Protein AF-A0A7R9HGM3-F1 (afdb_monomer_lite)

Radius of gyration: 35.95 Å; chains: 1; bounding box: 63×27×116 Å

InterPro domains:
  IPR052192 Ionotropic receptor [PTHR42643] (23-151)

Secondary structure (DSSP, 8-state):
----TT---SSHHHHHHHHHH-TT------HHHHHHHHTTSSS-----GGG---PPP-----TT-TTHHHHHHHHHHHHHTTHHHHHHHHHTTS--S---S-TTS-----TTTTHHHHHHHHHHHHHHHHHHHHHHHHHHHHHHHHHHHHHHHHTT--

Structure (mmCIF, N/CA/C/O backbone):
data_AF-A0A7R9HGM3-F1
#
_entry.id   AF-A0A7R9HGM3-F1
#
loop_
_atom_site.group_PDB
_atom_site.id
_atom_site.type_symbol
_atom_site.label_atom_id
_atom_site.label_alt_id
_atom_site.label_comp_id
_atom_site.label_asym_id
_atom_site.label_entity_id
_atom_site.label_seq_id
_atom_site.pdbx_PDB_ins_code
_atom_site.Cartn_x
_atom_site.Cartn_y
_atom_site.Cartn_z
_atom_site.occupancy
_atom_site.B_iso_or_equiv
_atom_site.auth_seq_id
_atom_site.auth_comp_id
_atom_site.auth_asym_id
_atom_site.auth_atom_id
_atom_site.pdbx_PDB_model_num
ATOM 1 N N . MET A 1 1 ? -26.986 -4.004 -21.761 1.00 41.09 1 MET A N 1
ATOM 2 C CA . MET A 1 1 ? -25.556 -3.696 -21.550 1.00 41.09 1 MET A CA 1
ATOM 3 C C . MET A 1 1 ? -25.136 -2.844 -22.727 1.00 41.09 1 MET A C 1
ATOM 5 O O . MET A 1 1 ? -24.702 -3.372 -23.743 1.00 41.09 1 MET A O 1
ATOM 9 N N . ASP A 1 2 ? -25.408 -1.547 -22.632 1.00 41.81 2 ASP A N 1
ATOM 10 C CA . ASP A 1 2 ? -25.125 -0.591 -23.696 1.00 41.81 2 ASP A CA 1
ATOM 11 C C . ASP A 1 2 ? -23.621 -0.317 -23.743 1.00 41.81 2 ASP A C 1
ATOM 13 O O . ASP A 1 2 ? -23.047 0.295 -22.843 1.00 41.81 2 ASP A O 1
ATOM 17 N N . HIS A 1 3 ? -22.965 -0.834 -24.782 1.00 51.25 3 HIS A N 1
ATOM 18 C CA . HIS A 1 3 ? -21.584 -0.499 -25.108 1.00 51.25 3 HIS A CA 1
ATOM 19 C C . HIS A 1 3 ? -21.554 0.898 -25.733 1.00 51.25 3 HIS A C 1
ATOM 21 O O . HIS A 1 3 ? -21.541 1.057 -26.953 1.00 51.25 3 HIS A O 1
ATOM 27 N N . ASP A 1 4 ? -21.548 1.919 -24.881 1.00 56.31 4 ASP A N 1
ATOM 28 C CA . ASP A 1 4 ? -21.346 3.299 -25.306 1.00 56.31 4 ASP A CA 1
ATOM 29 C C . ASP A 1 4 ? -19.857 3.507 -25.636 1.00 56.31 4 ASP A C 1
ATOM 31 O O . ASP A 1 4 ? -19.017 3.786 -24.774 1.00 56.31 4 ASP A O 1
ATOM 35 N N . ALA A 1 5 ? -19.506 3.290 -26.907 1.00 57.97 5 ALA A N 1
ATOM 36 C CA . ALA A 1 5 ? -18.141 3.365 -27.435 1.00 57.97 5 ALA A CA 1
ATOM 37 C C . ALA A 1 5 ? -17.464 4.739 -27.225 1.00 57.97 5 ALA A C 1
ATOM 39 O O . ALA A 1 5 ? -16.255 4.864 -27.413 1.00 57.97 5 ALA A O 1
ATOM 40 N N . ASN A 1 6 ? -18.219 5.753 -26.792 1.00 62.25 6 ASN A N 1
ATOM 41 C CA . ASN A 1 6 ? -17.739 7.113 -26.562 1.00 62.25 6 ASN A CA 1
ATOM 42 C C . ASN A 1 6 ? -17.309 7.392 -25.111 1.00 62.25 6 ASN A C 1
ATOM 44 O O . ASN A 1 6 ? -16.793 8.474 -24.832 1.00 62.25 6 ASN A O 1
ATOM 48 N N . ASN A 1 7 ? -17.488 6.451 -24.173 1.00 67.44 7 ASN A N 1
ATOM 49 C CA . ASN A 1 7 ? -17.163 6.693 -22.761 1.00 67.44 7 ASN A CA 1
ATOM 50 C C . ASN A 1 7 ? -15.738 6.256 -22.349 1.00 67.44 7 ASN A C 1
ATOM 52 O O . ASN A 1 7 ? -15.379 6.360 -21.173 1.00 67.44 7 ASN A O 1
ATOM 56 N N . HIS A 1 8 ? -14.890 5.814 -23.287 1.00 75.75 8 HIS A N 1
ATOM 57 C CA . HIS A 1 8 ? -13.519 5.404 -22.963 1.00 75.75 8 HIS A CA 1
ATOM 58 C C . HIS A 1 8 ? -12.709 6.593 -22.402 1.00 75.75 8 HIS A C 1
ATOM 60 O O . HIS A 1 8 ? -12.605 7.637 -23.046 1.00 75.75 8 HIS A O 1
ATOM 66 N N . PRO A 1 9 ? -12.090 6.468 -21.216 1.00 82.19 9 PRO A N 1
ATOM 67 C CA . PRO A 1 9 ? -11.257 7.524 -20.654 1.00 82.19 9 PRO A CA 1
ATOM 68 C C . PRO A 1 9 ? -9.943 7.660 -21.434 1.00 82.19 9 PRO A C 1
ATOM 70 O O . PRO A 1 9 ? -9.238 6.678 -21.637 1.00 82.19 9 PRO A O 1
ATOM 73 N N . GLY A 1 10 ? -9.582 8.871 -21.860 1.00 82.38 10 GLY A N 1
ATOM 74 C CA . GLY A 1 10 ? -8.332 9.109 -22.599 1.00 82.38 10 GLY A CA 1
ATOM 75 C C . GLY A 1 10 ? -7.062 9.003 -21.745 1.00 82.38 10 GLY A C 1
ATOM 76 O O . GLY A 1 10 ? -5.957 8.969 -22.280 1.00 82.38 10 GLY A O 1
ATOM 77 N N . SER A 1 11 ? -7.201 8.956 -20.418 1.00 85.19 11 SER A N 1
ATOM 78 C CA . SER A 1 11 ? -6.089 8.845 -19.477 1.00 85.19 11 SER A CA 1
ATOM 79 C C . SER A 1 11 ? -6.467 7.999 -18.261 1.00 85.19 11 SER A C 1
ATOM 81 O O . SER A 1 11 ? -7.644 7.824 -17.944 1.00 85.19 11 SER A O 1
ATOM 83 N N . LEU A 1 12 ? -5.449 7.498 -17.559 1.00 85.50 12 LEU A N 1
ATOM 84 C CA . LEU A 1 12 ? -5.616 6.724 -16.329 1.00 85.50 12 LEU A CA 1
ATOM 85 C C . LEU A 1 12 ? -6.399 7.504 -15.261 1.00 85.50 12 LEU A C 1
ATOM 87 O O . LEU A 1 12 ? -7.347 6.976 -14.689 1.00 85.50 12 LEU A O 1
ATOM 91 N N . ILE A 1 13 ? -6.034 8.768 -15.021 1.00 85.88 13 ILE A N 1
ATOM 92 C CA . ILE A 1 13 ? -6.696 9.602 -14.009 1.00 85.88 13 ILE A CA 1
ATOM 93 C C . ILE A 1 13 ? -8.155 9.885 -14.369 1.00 85.88 13 ILE A C 1
ATOM 95 O O . ILE A 1 13 ? -9.016 9.843 -13.497 1.00 85.88 13 ILE A O 1
ATOM 99 N N . GLU A 1 14 ? -8.448 10.099 -15.653 1.00 87.38 14 GLU A N 1
ATOM 100 C CA . GLU A 1 14 ? -9.816 10.303 -16.126 1.00 87.38 14 GLU A CA 1
ATOM 101 C C . GLU A 1 14 ? -10.660 9.042 -15.911 1.00 87.38 14 GLU A C 1
ATOM 103 O O . GLU A 1 14 ? -11.801 9.121 -15.464 1.00 87.38 14 GLU A O 1
ATOM 108 N N . GLY A 1 15 ? -10.080 7.862 -16.154 1.00 87.25 15 GLY A N 1
ATOM 109 C CA . GLY A 1 15 ? -10.738 6.585 -15.887 1.00 87.25 15 GLY A CA 1
ATOM 110 C C . GLY A 1 15 ? -11.079 6.405 -14.414 1.00 87.25 15 GLY A C 1
ATOM 111 O O . GLY A 1 15 ? -12.216 6.064 -14.092 1.00 87.25 15 GLY A O 1
ATOM 112 N N . LEU A 1 16 ? -10.131 6.707 -13.523 1.00 87.44 16 LEU A N 1
ATOM 113 C CA . LEU A 1 16 ? -10.344 6.641 -12.075 1.00 87.44 16 LEU A CA 1
ATOM 114 C C . LEU A 1 16 ? -11.377 7.670 -11.596 1.00 87.44 16 LEU A C 1
ATOM 116 O O . LEU A 1 16 ? -12.240 7.343 -10.785 1.00 87.44 16 LEU A O 1
ATOM 120 N N . ARG A 1 17 ? -11.354 8.892 -12.137 1.00 87.56 17 ARG A N 1
ATOM 121 C CA . ARG A 1 17 ? -12.331 9.937 -11.804 1.00 87.56 17 ARG A CA 1
ATOM 122 C C . ARG A 1 17 ? -13.748 9.553 -12.232 1.00 87.56 17 ARG A C 1
ATOM 124 O O . ARG A 1 17 ? -14.693 9.800 -11.485 1.00 87.56 17 ARG A O 1
ATOM 131 N N . LYS A 1 18 ? -13.905 8.911 -13.395 1.00 87.12 18 LYS A N 1
ATOM 132 C CA . LYS A 1 18 ? -15.205 8.410 -13.869 1.00 87.12 18 LYS A CA 1
ATOM 133 C C . LYS A 1 18 ? -15.786 7.324 -12.967 1.00 87.12 18 LYS A C 1
ATOM 135 O O . LYS A 1 18 ? -16.983 7.367 -12.713 1.00 87.12 18 LYS A O 1
ATOM 140 N N . VAL A 1 19 ? -14.955 6.423 -12.430 1.00 88.12 19 VAL A N 1
ATOM 141 C CA . VAL A 1 19 ? -15.396 5.434 -11.422 1.00 88.12 19 VAL A CA 1
ATOM 142 C C . VAL A 1 19 ? -16.004 6.123 -10.203 1.00 88.12 19 VAL A C 1
ATOM 144 O O . VAL A 1 19 ? -16.968 5.631 -9.638 1.00 88.12 19 VAL A O 1
ATOM 147 N N . CYS A 1 20 ? -15.480 7.283 -9.819 1.00 86.12 20 CYS A N 1
ATOM 148 C CA . CYS A 1 20 ? -15.991 8.012 -8.663 1.00 86.12 20 CYS A CA 1
ATOM 149 C C . CYS A 1 20 ? -17.228 8.863 -8.955 1.00 86.12 20 CYS A C 1
ATOM 151 O O . CYS A 1 20 ? -18.004 9.139 -8.047 1.00 86.12 20 CYS A O 1
ATOM 153 N N . ALA A 1 21 ? -17.410 9.294 -10.202 1.00 86.56 21 ALA A N 1
ATOM 154 C CA . ALA A 1 21 ? -18.541 10.126 -10.602 1.00 86.56 21 ALA A CA 1
ATOM 155 C C . ALA A 1 21 ? -19.782 9.315 -11.019 1.00 86.56 21 ALA A C 1
ATOM 157 O O . ALA A 1 21 ? -20.879 9.867 -11.054 1.00 86.56 21 ALA A O 1
ATOM 158 N N . MET A 1 22 ? -19.620 8.039 -11.379 1.00 83.50 22 MET A N 1
ATOM 159 C CA . MET A 1 22 ? -20.678 7.204 -11.952 1.00 83.50 22 MET A CA 1
ATOM 160 C C . MET A 1 22 ? -20.942 5.975 -11.074 1.00 83.50 22 MET A C 1
ATOM 162 O O . MET A 1 22 ? -20.032 5.195 -10.820 1.00 83.50 22 MET A O 1
ATOM 166 N N . GLU A 1 23 ? -22.197 5.743 -10.676 1.00 76.94 23 GLU A N 1
ATOM 167 C CA . GLU A 1 23 ? -22.566 4.614 -9.797 1.00 76.94 23 GLU A CA 1
ATOM 168 C C . GLU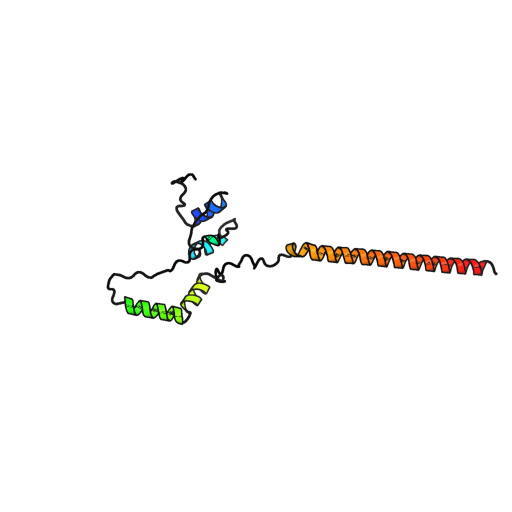 A 1 23 ? -22.372 3.228 -10.438 1.00 76.94 23 GLU A C 1
ATOM 170 O O . GLU A 1 23 ? -22.121 2.249 -9.743 1.00 76.94 23 GLU A O 1
ATOM 175 N N . HIS A 1 24 ? -22.474 3.130 -11.766 1.00 82.06 24 HIS A N 1
ATOM 176 C CA . HIS A 1 24 ? -22.434 1.862 -12.504 1.00 82.06 24 HIS A CA 1
ATOM 177 C C . HIS A 1 24 ? -21.264 1.829 -13.493 1.00 82.06 24 HIS A C 1
ATOM 179 O O . HIS A 1 24 ? -21.439 1.540 -14.678 1.00 82.06 24 HIS A O 1
ATOM 185 N N . TYR A 1 25 ? -20.063 2.169 -13.020 1.00 84.69 25 TYR A N 1
ATOM 186 C CA . TYR A 1 25 ? -18.869 2.230 -13.857 1.00 84.69 25 TYR A CA 1
ATOM 187 C C . TYR A 1 25 ? -17.695 1.488 -13.218 1.00 84.69 25 TYR A C 1
ATOM 189 O O . TYR A 1 25 ? -17.246 1.813 -12.123 1.00 84.69 25 TYR A O 1
ATOM 197 N N . ALA A 1 26 ? -17.171 0.496 -13.936 1.00 83.50 26 ALA A N 1
ATOM 198 C CA . ALA A 1 26 ? -15.973 -0.236 -13.554 1.00 83.50 26 ALA A CA 1
ATOM 199 C C . ALA A 1 26 ? -14.832 0.106 -14.514 1.00 83.50 26 ALA A C 1
ATOM 201 O O . ALA A 1 26 ? -15.029 0.212 -15.725 1.00 83.50 26 ALA A O 1
ATOM 202 N N . TYR A 1 27 ? -13.625 0.245 -13.972 1.00 84.56 27 TYR A N 1
ATOM 203 C CA . TYR A 1 27 ? -12.435 0.550 -14.752 1.00 84.56 27 TYR A CA 1
ATOM 204 C C . TYR A 1 27 ? -11.327 -0.454 -14.454 1.00 84.56 27 TYR A C 1
ATOM 206 O O . TYR A 1 27 ? -10.981 -0.695 -13.299 1.00 84.56 27 TYR A O 1
ATOM 214 N N . ILE A 1 28 ? -10.771 -1.041 -15.512 1.00 84.56 28 ILE A N 1
ATOM 215 C CA . ILE A 1 28 ? -9.679 -2.009 -15.418 1.00 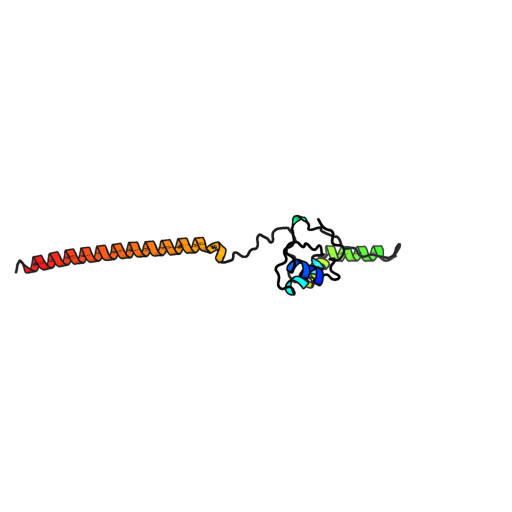84.56 28 ILE A CA 1
ATOM 216 C C . ILE A 1 28 ? -8.370 -1.273 -15.685 1.00 84.56 28 ILE A C 1
ATOM 218 O O . ILE A 1 28 ? -8.195 -0.654 -16.733 1.00 84.56 28 ILE A O 1
ATOM 222 N N . THR A 1 29 ? -7.437 -1.364 -14.743 1.00 83.12 29 THR A N 1
ATOM 223 C CA . THR A 1 29 ? -6.108 -0.756 -14.847 1.00 83.12 29 THR A CA 1
ATOM 224 C C . THR A 1 29 ? -5.063 -1.597 -14.119 1.00 83.12 29 THR A C 1
ATOM 226 O O . THR A 1 29 ? -5.388 -2.522 -13.374 1.00 83.12 29 THR A O 1
ATOM 229 N N . THR A 1 30 ? -3.787 -1.287 -14.334 1.00 80.75 30 THR A N 1
ATOM 230 C CA . THR A 1 30 ? -2.686 -1.869 -13.572 1.00 80.75 30 THR A CA 1
ATOM 231 C C . THR A 1 30 ? -2.556 -1.190 -12.212 1.00 80.75 30 THR A C 1
ATOM 233 O O . THR A 1 30 ? -2.521 0.036 -12.106 1.00 80.75 30 THR A O 1
ATOM 236 N N . TYR A 1 31 ? -2.418 -2.012 -11.172 1.00 77.00 31 TYR A N 1
ATOM 237 C CA . TYR A 1 31 ? -2.255 -1.554 -9.791 1.00 77.00 31 TYR A CA 1
ATOM 238 C C . TYR A 1 31 ? -1.066 -0.601 -9.625 1.00 77.00 31 TYR A C 1
ATOM 240 O O . TYR A 1 31 ? -1.166 0.428 -8.969 1.00 77.00 31 TYR A O 1
ATOM 248 N N . GLU A 1 32 ? 0.055 -0.928 -10.270 1.00 73.75 32 GLU A N 1
ATOM 249 C CA . GLU A 1 32 ? 1.312 -0.182 -10.165 1.00 73.75 32 GLU A CA 1
ATOM 250 C C . GLU A 1 32 ? 1.177 1.274 -10.623 1.00 73.75 32 GLU A C 1
ATOM 252 O O . GLU A 1 32 ? 1.831 2.156 -10.072 1.00 73.75 32 GLU A O 1
ATOM 257 N N . LEU A 1 33 ? 0.322 1.521 -11.619 1.00 77.12 33 LEU A N 1
ATOM 258 C CA . LEU A 1 33 ? 0.074 2.863 -12.125 1.00 77.12 33 LEU A CA 1
ATOM 259 C C . LEU A 1 33 ? -1.051 3.550 -11.362 1.00 77.12 33 LEU A C 1
ATOM 261 O O . LEU A 1 33 ? -0.960 4.749 -11.152 1.00 77.12 33 LEU A O 1
ATOM 265 N N . SER A 1 34 ? -2.098 2.835 -10.942 1.00 76.50 34 SER A N 1
ATOM 266 C CA . SER A 1 34 ? -3.230 3.459 -10.252 1.00 76.50 34 SER A CA 1
ATOM 267 C C . SER A 1 34 ? -2.912 3.839 -8.811 1.00 76.50 34 SER A C 1
ATOM 269 O O . SER A 1 34 ? -3.340 4.903 -8.379 1.00 76.50 34 SER A O 1
ATOM 271 N N . PHE A 1 35 ? -2.151 3.009 -8.087 1.00 75.06 35 PHE A N 1
ATOM 272 C CA . PHE A 1 35 ? -1.872 3.170 -6.655 1.00 75.06 35 PHE A CA 1
ATOM 273 C C . PHE A 1 35 ? -1.420 4.581 -6.239 1.00 75.06 35 PHE A C 1
ATOM 275 O O . PHE A 1 35 ? -2.057 5.166 -5.362 1.00 75.06 35 PHE A O 1
ATOM 282 N N . PRO A 1 36 ? -0.403 5.193 -6.877 1.00 73.69 36 PRO A N 1
ATOM 283 C CA . PRO A 1 36 ? 0.028 6.539 -6.499 1.00 73.69 36 PRO A CA 1
ATOM 284 C C . PRO A 1 36 ? -1.021 7.628 -6.777 1.00 73.69 36 PRO A C 1
ATOM 286 O O . PRO A 1 36 ? -0.946 8.699 -6.178 1.00 73.69 36 PRO A O 1
ATOM 289 N N . LEU A 1 37 ? -1.998 7.374 -7.653 1.00 75.94 37 LEU A N 1
ATOM 290 C CA . LEU A 1 37 ? -3.067 8.321 -7.973 1.00 75.94 37 LEU A CA 1
ATOM 291 C C . LEU A 1 37 ? -4.277 8.196 -7.037 1.00 75.94 37 LEU A C 1
ATOM 293 O O . LEU A 1 37 ? -5.088 9.118 -7.021 1.00 75.94 37 LEU A O 1
ATOM 297 N N . LEU A 1 38 ? -4.398 7.128 -6.230 1.00 74.25 38 LEU A N 1
ATOM 298 C CA . LEU A 1 38 ? -5.509 6.998 -5.271 1.00 74.25 38 LEU A CA 1
ATOM 299 C C . LEU A 1 38 ? -5.553 8.170 -4.282 1.00 74.25 38 LEU A C 1
ATOM 301 O O . LEU A 1 38 ? -6.628 8.681 -4.000 1.00 74.25 38 LEU A O 1
ATOM 305 N N . ASN A 1 39 ? -4.394 8.646 -3.819 1.00 70.00 39 ASN A N 1
ATOM 306 C CA . ASN A 1 39 ? -4.314 9.770 -2.878 1.00 70.00 39 ASN A CA 1
ATOM 307 C C . ASN A 1 39 ? -4.698 11.128 -3.495 1.00 70.00 39 ASN A C 1
ATOM 309 O O . ASN A 1 39 ? -4.823 12.108 -2.769 1.00 70.00 39 ASN A O 1
ATOM 313 N N . MET A 1 40 ? -4.831 11.212 -4.822 1.00 73.75 40 MET A N 1
ATOM 314 C CA . MET A 1 40 ? -5.225 12.439 -5.527 1.00 73.75 40 MET A CA 1
ATOM 315 C C . MET A 1 40 ? -6.730 12.499 -5.816 1.00 73.75 40 MET A C 1
ATOM 317 O O . MET A 1 40 ? -7.192 13.453 -6.439 1.00 73.75 40 MET A O 1
ATOM 321 N N . LEU A 1 41 ? -7.481 11.467 -5.433 1.00 79.56 41 LEU A N 1
ATOM 322 C CA . LEU A 1 41 ? -8.905 11.330 -5.706 1.00 79.56 41 LEU A CA 1
ATOM 323 C C . LEU A 1 41 ? -9.707 11.536 -4.416 1.00 79.56 41 LEU A C 1
ATOM 325 O O . LEU A 1 41 ? -9.350 11.011 -3.367 1.00 79.56 41 LEU A O 1
ATOM 329 N N . ASP A 1 42 ? -10.837 12.237 -4.510 1.00 78.88 42 ASP A N 1
ATOM 330 C CA . ASP A 1 42 ? -11.719 12.539 -3.366 1.00 78.88 42 ASP A CA 1
ATOM 331 C C . ASP A 1 42 ? -12.630 11.359 -2.957 1.00 78.88 42 ASP A C 1
ATOM 333 O O . ASP A 1 42 ? -13.611 11.524 -2.234 1.00 78.88 42 ASP A O 1
ATOM 337 N N . CYS A 1 43 ? -12.353 10.153 -3.453 1.00 80.38 43 CYS A N 1
ATOM 338 C CA . CYS A 1 43 ? -13.227 8.986 -3.363 1.00 80.38 43 CYS A CA 1
ATOM 339 C C . CYS A 1 43 ? -12.457 7.734 -2.935 1.00 80.38 43 CYS A C 1
ATOM 341 O O . CYS A 1 43 ? -11.286 7.543 -3.265 1.00 80.38 43 CYS A O 1
ATOM 343 N N . ARG A 1 44 ? -13.149 6.823 -2.243 1.00 78.19 44 ARG A N 1
ATOM 344 C CA . ARG A 1 44 ? -12.590 5.530 -1.837 1.00 78.19 44 ARG A CA 1
ATOM 345 C C . ARG A 1 44 ? -12.766 4.506 -2.957 1.00 78.19 44 ARG A C 1
ATOM 347 O O . ARG A 1 44 ? -13.843 3.944 -3.129 1.00 78.19 44 ARG A O 1
ATOM 354 N N . LEU A 1 45 ? -11.692 4.247 -3.696 1.00 77.44 45 LEU A N 1
ATOM 355 C CA . LEU A 1 45 ? -11.648 3.177 -4.689 1.00 77.44 45 LEU A CA 1
ATOM 356 C C . LEU A 1 45 ? -11.376 1.827 -4.021 1.00 77.44 45 LEU A C 1
ATOM 358 O O . LEU A 1 45 ? -10.484 1.707 -3.182 1.00 77.44 45 LEU A O 1
ATOM 362 N N . VAL A 1 46 ? -12.121 0.802 -4.433 1.00 74.69 46 VAL A N 1
ATOM 363 C CA . VAL A 1 46 ? -11.952 -0.575 -3.955 1.00 74.69 46 VAL A CA 1
ATOM 364 C C . VAL A 1 46 ? -11.600 -1.467 -5.139 1.00 74.69 46 VAL A C 1
ATOM 366 O O . VAL A 1 46 ? -12.252 -1.425 -6.181 1.00 74.69 46 VAL A O 1
ATOM 369 N N . CYS A 1 47 ? -10.547 -2.270 -4.993 1.00 73.69 47 CYS A N 1
ATOM 370 C CA . CYS A 1 47 ? -10.184 -3.272 -5.991 1.00 73.69 47 CYS A CA 1
ATOM 371 C C . CYS A 1 47 ? -11.057 -4.516 -5.803 1.00 73.69 47 CYS A C 1
ATOM 373 O O . CYS A 1 47 ? -11.106 -5.067 -4.706 1.00 73.69 47 CYS A O 1
ATOM 375 N N . LEU A 1 48 ? -11.710 -4.990 -6.867 1.00 73.81 48 LEU A N 1
ATOM 376 C CA . LEU A 1 48 ? -12.492 -6.224 -6.803 1.00 73.81 48 LEU A CA 1
ATOM 377 C C . LEU A 1 48 ? -11.550 -7.446 -6.809 1.00 73.81 48 LEU A C 1
ATOM 379 O O . LEU A 1 48 ? -10.818 -7.640 -7.786 1.00 73.81 48 LEU A O 1
ATOM 383 N N . PRO A 1 49 ? -11.565 -8.287 -5.756 1.00 60.34 49 PRO A N 1
ATOM 384 C CA . PRO A 1 49 ? -10.600 -9.375 -5.581 1.00 60.34 49 PRO A CA 1
ATOM 385 C C . PRO A 1 49 ? -10.719 -10.478 -6.643 1.00 60.34 49 PRO A C 1
ATOM 387 O O . PRO A 1 49 ? -9.714 -11.078 -7.017 1.00 60.34 49 PRO A O 1
ATOM 390 N N . GLU A 1 50 ? -11.918 -10.718 -7.177 1.00 60.53 50 GLU A N 1
ATOM 391 C CA . GLU A 1 50 ? -12.184 -11.798 -8.142 1.00 60.53 50 GLU A CA 1
ATOM 392 C C . GLU A 1 50 ? -11.627 -11.546 -9.553 1.00 60.53 50 GLU A C 1
ATOM 394 O O . GLU A 1 50 ? -11.492 -12.481 -10.339 1.00 60.53 50 GLU A O 1
ATOM 399 N N . VAL A 1 51 ? -11.266 -10.302 -9.885 1.00 62.78 51 VAL A N 1
ATOM 400 C CA . VAL A 1 51 ? -10.861 -9.904 -11.250 1.00 62.78 51 VAL A CA 1
ATOM 401 C C . VAL A 1 51 ? -9.365 -9.549 -11.318 1.00 62.78 51 VAL A C 1
ATOM 403 O O . VAL A 1 51 ? -8.835 -9.163 -12.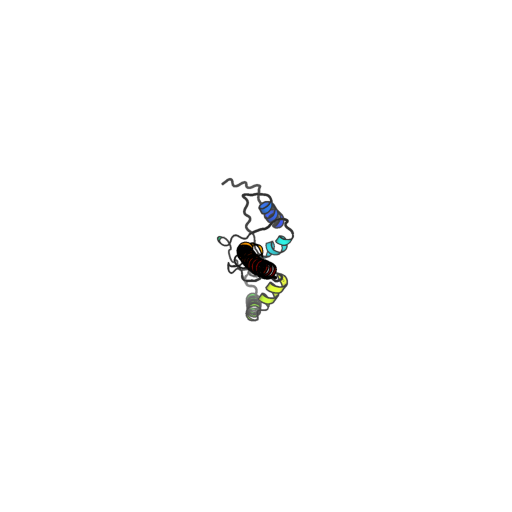363 1.00 62.78 51 VAL A O 1
ATOM 406 N N . PHE A 1 52 ? -8.633 -9.708 -10.212 1.00 67.06 52 PHE A N 1
ATOM 407 C CA . PHE A 1 52 ? -7.214 -9.371 -10.159 1.00 67.06 52 PHE A CA 1
ATOM 408 C C . PHE A 1 52 ? -6.351 -10.400 -10.907 1.00 67.06 52 PHE A C 1
ATOM 410 O O . PHE A 1 52 ? -6.104 -11.511 -10.439 1.00 67.06 52 PHE A O 1
ATOM 417 N N . SER A 1 53 ? -5.829 -10.005 -12.070 1.00 66.94 53 SER A N 1
ATOM 418 C CA . SER A 1 53 ? -4.914 -10.828 -12.867 1.00 66.94 53 SER A CA 1
ATOM 419 C C . SER A 1 53 ? -3.459 -10.431 -12.636 1.00 66.94 53 SER A C 1
ATOM 421 O O . SER A 1 53 ? -3.051 -9.300 -12.902 1.00 66.94 53 SER A O 1
ATOM 423 N N . LYS A 1 54 ? -2.634 -11.389 -12.197 1.00 68.62 54 LYS A N 1
ATOM 424 C CA . LYS A 1 54 ? -1.179 -11.200 -12.097 1.00 68.62 54 LYS A CA 1
ATOM 425 C C . LYS A 1 54 ? -0.559 -11.218 -13.497 1.00 68.62 54 LYS A C 1
ATOM 427 O O . LYS A 1 54 ? -0.402 -12.278 -14.102 1.00 68.62 54 LYS A O 1
ATOM 432 N N . VAL A 1 55 ? -0.163 -10.048 -13.993 1.00 72.31 55 VAL A N 1
ATOM 433 C CA . VAL A 1 55 ? 0.560 -9.907 -15.265 1.00 72.31 55 VAL A CA 1
ATOM 434 C C . VAL A 1 55 ? 2.067 -9.931 -15.013 1.00 72.31 55 VAL A C 1
ATOM 436 O O . VAL A 1 55 ? 2.566 -9.351 -14.050 1.00 72.31 55 VAL A O 1
ATOM 439 N N . ARG A 1 56 ? 2.816 -10.631 -15.873 1.00 76.00 56 ARG A N 1
ATOM 440 C CA . ARG A 1 56 ? 4.284 -10.639 -15.834 1.00 76.00 56 ARG A CA 1
ATOM 441 C C . ARG A 1 56 ? 4.830 -9.580 -16.781 1.00 76.00 56 ARG A C 1
ATOM 443 O O . ARG A 1 56 ? 4.551 -9.627 -17.974 1.00 76.00 56 ARG A O 1
ATOM 450 N N . HIS A 1 57 ? 5.664 -8.689 -16.260 1.00 82.88 57 HIS A N 1
ATOM 451 C CA . HIS A 1 57 ? 6.425 -7.752 -17.078 1.00 82.88 57 HIS A CA 1
ATOM 452 C C . HIS A 1 57 ? 7.647 -8.443 -17.690 1.00 82.88 57 HIS A C 1
ATOM 454 O O . HIS A 1 57 ? 8.308 -9.263 -17.048 1.00 82.88 57 HIS A O 1
ATOM 460 N N . SER A 1 58 ? 7.953 -8.106 -18.940 1.00 86.50 58 SER A N 1
ATOM 461 C CA . SER A 1 58 ? 9.106 -8.630 -19.670 1.00 86.50 58 SER A CA 1
ATOM 462 C C . SER A 1 58 ? 9.832 -7.509 -20.394 1.00 86.50 58 SER A C 1
ATOM 464 O O . SER A 1 58 ? 9.196 -6.601 -20.924 1.00 86.50 58 SER A O 1
ATOM 466 N N . ILE A 1 59 ? 11.155 -7.613 -20.474 1.00 87.94 59 ILE A N 1
ATOM 467 C CA . ILE A 1 59 ? 11.974 -6.702 -21.271 1.00 87.94 59 ILE A CA 1
ATOM 468 C C . ILE A 1 59 ? 12.065 -7.257 -22.690 1.00 87.94 59 ILE A C 1
ATOM 470 O O . ILE A 1 59 ? 12.464 -8.405 -22.899 1.00 87.94 59 ILE A O 1
ATOM 474 N N . LEU A 1 60 ? 11.679 -6.437 -23.662 1.00 90.44 60 LEU A N 1
ATOM 475 C CA . LEU A 1 60 ? 11.739 -6.784 -25.075 1.00 90.44 60 LEU A CA 1
ATOM 476 C C . LEU A 1 60 ? 13.121 -6.431 -25.631 1.00 90.44 60 LEU A C 1
ATOM 478 O O . LEU A 1 60 ? 13.658 -5.357 -25.374 1.00 90.44 60 LEU A O 1
ATOM 482 N N . LEU A 1 61 ? 13.694 -7.353 -26.400 1.00 92.00 61 LEU A N 1
ATOM 483 C CA . LEU A 1 61 ? 14.981 -7.193 -27.071 1.00 92.00 61 LEU A CA 1
ATOM 484 C C . LEU A 1 61 ? 14.798 -7.463 -28.563 1.00 92.00 61 LEU A C 1
ATOM 486 O O . LEU A 1 61 ? 13.949 -8.267 -28.954 1.00 92.00 61 LEU A O 1
ATOM 490 N N . THR A 1 62 ? 15.624 -6.832 -29.396 1.00 93.69 62 THR A N 1
ATOM 491 C CA . THR A 1 62 ? 15.649 -7.109 -30.835 1.00 93.69 62 THR A CA 1
ATOM 492 C C . THR A 1 62 ? 15.947 -8.586 -31.103 1.00 93.69 62 THR A C 1
ATOM 494 O O . THR A 1 62 ? 16.690 -9.254 -30.368 1.00 93.69 62 THR A O 1
ATOM 497 N N . LYS A 1 63 ? 15.337 -9.126 -32.165 1.00 89.31 63 LYS A N 1
ATOM 498 C CA . LYS A 1 63 ? 15.507 -10.530 -32.552 1.00 89.31 63 LYS A CA 1
ATOM 499 C C . LYS A 1 63 ? 16.995 -10.809 -32.808 1.00 89.31 63 LYS A C 1
ATOM 501 O O . LYS A 1 63 ? 17.640 -10.067 -33.536 1.00 89.31 63 LYS A O 1
ATOM 506 N N . HIS A 1 64 ? 17.518 -11.879 -32.204 1.00 90.00 64 HIS A N 1
ATOM 507 C CA . HIS A 1 64 ? 18.940 -12.268 -32.237 1.00 90.00 64 HIS A CA 1
ATOM 508 C C . HIS A 1 64 ? 19.926 -11.282 -31.584 1.00 90.00 64 HIS A C 1
ATOM 510 O O . HIS A 1 64 ? 21.112 -11.312 -31.899 1.00 90.00 64 HIS A O 1
ATOM 516 N N . SER A 1 65 ? 19.480 -10.452 -30.635 1.00 90.94 65 SER A N 1
ATOM 517 C CA . SER A 1 65 ? 20.408 -9.620 -29.863 1.00 90.94 65 SER A CA 1
ATOM 518 C C . SER A 1 65 ? 21.465 -10.475 -29.134 1.00 90.94 65 SER A C 1
ATOM 520 O O . SER A 1 65 ? 21.091 -11.377 -28.369 1.00 90.94 65 SER A O 1
ATOM 522 N N . PRO A 1 66 ? 22.773 -10.181 -29.297 1.00 92.00 66 PRO A N 1
ATOM 523 C CA . PRO A 1 66 ? 23.844 -10.905 -28.607 1.00 92.00 66 PRO A CA 1
ATOM 524 C C . PRO A 1 66 ? 23.775 -10.717 -27.082 1.00 92.00 66 PRO A C 1
ATOM 526 O O . PRO A 1 66 ? 24.231 -11.569 -26.321 1.00 92.00 66 PRO A O 1
ATOM 529 N N . TYR A 1 67 ? 23.125 -9.646 -26.619 1.00 92.25 67 TYR A N 1
ATOM 530 C CA . TYR A 1 67 ? 22.991 -9.314 -25.201 1.00 92.25 67 TYR A CA 1
ATOM 531 C C . TYR A 1 67 ? 21.894 -10.096 -24.480 1.00 92.25 67 TYR A C 1
ATOM 533 O O . TYR A 1 67 ? 21.826 -10.048 -23.253 1.00 92.25 67 TYR A O 1
ATOM 541 N N . ARG A 1 68 ? 21.052 -10.856 -25.195 1.00 92.38 68 ARG A N 1
ATOM 542 C CA . ARG A 1 68 ? 19.923 -11.585 -24.594 1.00 92.38 68 ARG A CA 1
ATOM 543 C C . ARG A 1 68 ? 20.350 -12.490 -23.439 1.00 92.38 68 ARG A C 1
ATOM 545 O O . ARG A 1 68 ? 19.689 -12.510 -22.406 1.00 92.38 68 ARG A O 1
ATOM 552 N N . LYS A 1 69 ? 21.459 -13.223 -23.597 1.00 91.00 69 LYS A N 1
ATOM 553 C CA . LYS A 1 69 ? 21.974 -14.115 -22.544 1.00 91.00 69 LYS A CA 1
ATOM 554 C C . LYS A 1 69 ? 22.491 -13.330 -21.338 1.00 91.00 69 LYS A C 1
ATOM 556 O O . LYS A 1 69 ? 22.145 -13.664 -20.211 1.00 91.00 69 LYS A O 1
ATOM 561 N N . ALA A 1 70 ? 23.271 -12.277 -21.582 1.00 94.19 70 ALA A N 1
ATOM 562 C CA . ALA A 1 70 ? 23.845 -11.448 -20.526 1.00 94.19 70 ALA A CA 1
ATOM 563 C C . ALA A 1 70 ? 22.755 -10.732 -19.710 1.00 94.19 70 ALA A C 1
ATOM 565 O O . ALA A 1 70 ? 22.751 -10.810 -18.485 1.00 94.19 70 ALA A O 1
ATOM 566 N N . ILE A 1 71 ? 21.788 -10.106 -20.386 1.00 93.12 71 ILE A N 1
ATOM 567 C CA . ILE A 1 71 ? 20.680 -9.384 -19.748 1.00 93.12 71 ILE A CA 1
ATOM 568 C C . ILE A 1 71 ? 19.813 -10.338 -18.925 1.00 93.12 71 ILE A C 1
ATOM 570 O O . ILE A 1 71 ? 19.530 -10.052 -17.764 1.00 93.12 71 ILE A O 1
ATOM 574 N N . ASN A 1 72 ? 19.449 -11.501 -19.477 1.00 92.06 72 ASN A N 1
ATOM 575 C CA . ASN A 1 72 ? 18.676 -12.495 -18.732 1.00 92.06 72 ASN A CA 1
ATOM 576 C C . ASN A 1 72 ? 19.407 -12.960 -17.468 1.00 92.06 72 ASN A C 1
ATOM 578 O O . ASN A 1 72 ? 18.78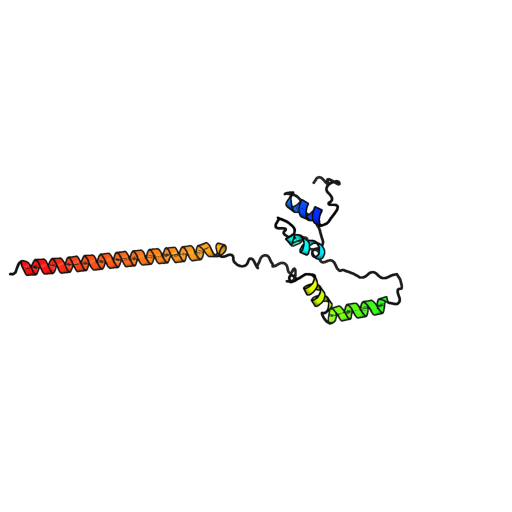6 -13.063 -16.412 1.00 92.06 72 ASN A O 1
ATOM 582 N N . HIS A 1 73 ? 20.719 -13.196 -17.560 1.00 94.38 73 HIS A N 1
ATOM 583 C CA . HIS A 1 73 ? 21.520 -13.609 -16.412 1.00 94.38 73 HIS A CA 1
ATOM 584 C C . HIS A 1 73 ? 21.552 -12.532 -15.318 1.00 94.38 73 HIS A C 1
ATOM 586 O O . HIS A 1 73 ? 21.350 -12.837 -14.144 1.00 94.38 73 HIS A O 1
ATOM 592 N N . VAL A 1 74 ? 21.737 -11.262 -15.694 1.00 93.38 74 VAL A N 1
ATOM 593 C CA . VAL A 1 74 ? 21.733 -10.143 -14.739 1.00 93.38 74 VAL A CA 1
ATOM 594 C C . VAL A 1 74 ? 20.363 -9.980 -14.082 1.00 93.38 74 VAL A C 1
ATOM 596 O O . VAL A 1 74 ? 20.294 -9.864 -12.862 1.00 93.38 74 VAL A O 1
ATOM 599 N N . ILE A 1 75 ? 19.269 -10.025 -14.849 1.00 92.31 75 ILE A N 1
ATOM 600 C CA . ILE A 1 75 ? 17.905 -9.923 -14.300 1.00 92.31 75 ILE A CA 1
ATOM 601 C C . ILE A 1 75 ? 17.633 -11.060 -13.316 1.00 92.31 75 ILE A C 1
ATOM 603 O O . ILE A 1 75 ? 17.084 -10.827 -12.238 1.00 92.31 75 ILE A O 1
ATOM 607 N N . GLN A 1 76 ? 18.041 -12.282 -13.659 1.00 92.12 76 GLN A N 1
ATOM 608 C CA . GLN A 1 76 ? 17.891 -13.426 -12.771 1.00 92.12 76 GLN A CA 1
ATOM 609 C C . GLN A 1 76 ? 18.687 -13.232 -11.474 1.00 92.12 76 GLN A C 1
ATOM 611 O O . GLN A 1 76 ? 18.121 -13.379 -10.394 1.00 92.12 76 GLN A O 1
ATOM 616 N N . LYS A 1 77 ? 19.940 -12.775 -11.561 1.00 94.19 77 LYS A N 1
ATOM 617 C CA . LYS A 1 77 ? 20.770 -12.468 -10.388 1.00 94.19 77 LYS A CA 1
ATOM 618 C C . LYS A 1 77 ? 20.185 -11.341 -9.526 1.00 94.19 77 LYS A C 1
ATOM 620 O O . LYS A 1 77 ? 20.239 -11.406 -8.299 1.00 94.19 77 LYS A O 1
ATOM 625 N N . LEU A 1 78 ? 19.584 -10.317 -10.134 1.00 91.06 78 LEU A N 1
ATOM 626 C CA . LEU A 1 78 ? 18.898 -9.229 -9.419 1.00 91.06 78 LEU A CA 1
ATOM 627 C C . LEU A 1 78 ? 17.623 -9.703 -8.709 1.00 91.06 78 LEU A C 1
ATOM 629 O O . LEU A 1 78 ? 17.266 -9.174 -7.654 1.00 91.06 78 LEU A O 1
ATOM 633 N N . LYS A 1 79 ? 16.942 -10.704 -9.276 1.00 88.00 79 LYS A N 1
ATOM 634 C CA . LYS A 1 79 ? 15.786 -11.351 -8.654 1.00 88.00 79 LYS A CA 1
ATOM 635 C C . LYS A 1 79 ? 16.212 -12.248 -7.490 1.00 88.00 79 LYS A C 1
ATOM 637 O O . LYS A 1 79 ? 15.642 -12.129 -6.413 1.00 88.00 79 LYS A O 1
ATOM 642 N N . GLU A 1 80 ? 17.216 -13.098 -7.695 1.00 92.25 80 GLU A N 1
ATOM 643 C CA . GLU A 1 80 ? 17.747 -14.022 -6.680 1.00 92.25 80 GLU A CA 1
ATOM 644 C C . GLU A 1 80 ? 18.365 -13.284 -5.486 1.00 92.25 80 GLU A C 1
ATOM 646 O O . GLU A 1 80 ? 18.176 -13.690 -4.346 1.00 92.25 80 GLU A O 1
ATOM 651 N N . SER A 1 81 ? 19.035 -12.155 -5.728 1.00 92.31 81 SER A N 1
ATOM 652 C CA . SER A 1 81 ? 19.589 -11.304 -4.662 1.00 92.31 81 SER A CA 1
ATOM 653 C C . SER A 1 81 ? 18.544 -10.451 -3.931 1.00 92.31 81 SER A C 1
ATOM 655 O O . SER A 1 81 ? 18.885 -9.745 -2.986 1.00 92.31 81 SER A O 1
ATOM 657 N N . GLY A 1 82 ? 17.282 -10.449 -4.374 1.00 86.94 82 GLY A N 1
ATOM 658 C CA . GLY A 1 82 ? 16.220 -9.635 -3.779 1.00 86.94 82 GLY A CA 1
ATOM 659 C C . GLY A 1 82 ? 16.353 -8.126 -4.025 1.00 86.94 82 GLY A C 1
ATOM 660 O O . GLY A 1 82 ? 15.513 -7.358 -3.555 1.00 86.94 82 GLY A O 1
ATOM 661 N N . VAL A 1 83 ? 17.352 -7.666 -4.787 1.00 89.56 83 VAL A N 1
ATOM 662 C CA . VAL A 1 83 ? 17.533 -6.243 -5.132 1.00 89.56 83 VAL A CA 1
ATOM 663 C C . VAL A 1 83 ? 16.308 -5.708 -5.871 1.00 89.56 83 VAL A C 1
ATOM 665 O O . VAL A 1 83 ? 15.827 -4.620 -5.560 1.00 89.56 83 VAL A O 1
ATOM 668 N N . LEU A 1 84 ? 15.740 -6.500 -6.786 1.00 84.06 84 LEU A N 1
ATOM 669 C CA . LEU A 1 84 ? 14.520 -6.118 -7.498 1.00 84.06 84 LEU A CA 1
ATOM 670 C C . LEU A 1 84 ? 13.327 -5.925 -6.546 1.00 84.06 84 LEU A C 1
ATOM 672 O O . LEU A 1 84 ? 12.542 -4.996 -6.722 1.00 84.06 84 LEU A O 1
ATOM 676 N N . ASN A 1 85 ? 13.213 -6.767 -5.515 1.00 82.50 85 ASN A N 1
ATOM 677 C CA . ASN A 1 85 ? 12.159 -6.644 -4.510 1.00 82.50 85 ASN A CA 1
ATOM 678 C C . ASN A 1 85 ? 12.342 -5.382 -3.656 1.00 82.50 85 ASN A C 1
ATOM 680 O O . ASN A 1 85 ? 11.386 -4.655 -3.413 1.00 82.50 85 ASN A O 1
ATOM 684 N N . ASN A 1 86 ? 13.581 -5.074 -3.267 1.00 84.44 86 ASN A N 1
ATOM 685 C CA . ASN A 1 86 ? 13.898 -3.854 -2.524 1.00 84.44 86 ASN A CA 1
ATOM 686 C C . ASN A 1 86 ? 13.587 -2.584 -3.328 1.00 84.44 86 ASN A C 1
ATOM 688 O O . ASN A 1 86 ? 13.006 -1.644 -2.789 1.00 84.44 86 ASN A O 1
ATOM 692 N N . ILE A 1 87 ? 13.928 -2.560 -4.621 1.00 83.94 87 ILE A N 1
ATOM 693 C CA . ILE A 1 87 ? 13.581 -1.440 -5.506 1.00 83.94 87 ILE A CA 1
ATOM 694 C C . ILE A 1 87 ? 12.061 -1.311 -5.609 1.00 83.94 87 ILE A C 1
ATOM 696 O O . ILE A 1 87 ? 11.543 -0.213 -5.440 1.00 83.94 87 ILE A O 1
ATOM 700 N N . LYS A 1 88 ? 11.338 -2.423 -5.799 1.00 77.88 88 LYS A N 1
ATOM 701 C CA . LYS A 1 88 ? 9.871 -2.415 -5.830 1.00 77.88 88 LYS A CA 1
ATOM 702 C C . LYS A 1 88 ? 9.282 -1.801 -4.557 1.00 77.88 88 LYS A C 1
ATOM 704 O O . LYS A 1 88 ? 8.460 -0.897 -4.652 1.00 77.88 88 LYS A O 1
ATOM 709 N N . LEU A 1 89 ? 9.735 -2.244 -3.385 1.00 74.81 89 LEU A N 1
ATOM 710 C CA . LEU A 1 89 ? 9.267 -1.740 -2.089 1.00 74.81 89 LEU A CA 1
ATOM 711 C C . LEU A 1 89 ? 9.569 -0.250 -1.893 1.00 74.81 89 LEU A C 1
ATOM 713 O O . LEU A 1 89 ? 8.733 0.488 -1.375 1.00 74.81 89 LEU A O 1
ATOM 717 N N . LYS A 1 90 ? 10.751 0.202 -2.326 1.00 76.69 90 LYS A N 1
ATOM 718 C CA . LYS A 1 90 ? 11.166 1.603 -2.208 1.00 76.69 90 LYS A CA 1
ATOM 719 C C . LYS A 1 90 ? 10.411 2.516 -3.174 1.00 76.69 90 LYS A C 1
ATOM 721 O O . LYS A 1 90 ? 10.033 3.615 -2.790 1.00 76.69 90 LYS A O 1
ATOM 726 N N . THR A 1 91 ? 10.202 2.078 -4.414 1.00 72.56 91 THR A N 1
ATOM 727 C CA . THR A 1 91 ? 9.537 2.872 -5.456 1.00 72.56 91 THR A CA 1
ATOM 728 C C . THR A 1 91 ? 8.023 2.905 -5.278 1.00 72.56 91 THR A C 1
ATOM 730 O O . THR A 1 91 ? 7.424 3.953 -5.482 1.00 72.56 91 THR A O 1
ATOM 733 N N . MET A 1 92 ? 7.402 1.794 -4.871 1.00 65.81 92 MET A N 1
ATOM 734 C CA . MET A 1 92 ? 5.956 1.740 -4.615 1.00 65.81 92 MET A CA 1
ATOM 735 C C . MET A 1 92 ? 5.572 2.199 -3.208 1.00 65.81 92 MET A C 1
ATOM 737 O O . MET A 1 92 ? 4.388 2.220 -2.902 1.00 65.81 92 MET A O 1
ATOM 741 N N . GLY A 1 93 ? 6.549 2.574 -2.373 1.00 54.41 93 GLY A N 1
ATOM 742 C CA . GLY A 1 93 ? 6.327 3.188 -1.070 1.00 54.41 93 GLY A CA 1
ATOM 743 C C . GLY A 1 93 ? 5.430 2.357 -0.154 1.00 54.41 93 GLY A C 1
ATOM 744 O O . GLY A 1 93 ? 4.229 2.568 -0.095 1.00 54.41 93 GLY A O 1
ATOM 745 N N . ILE A 1 94 ? 6.017 1.458 0.638 1.00 50.03 94 ILE A N 1
ATOM 746 C CA . ILE A 1 94 ? 5.414 0.987 1.905 1.00 50.03 94 ILE A CA 1
ATOM 747 C C . ILE A 1 94 ? 4.164 0.075 1.771 1.00 50.03 94 ILE A C 1
ATOM 749 O O . ILE A 1 94 ? 3.790 -0.552 2.754 1.00 50.03 94 ILE A O 1
ATOM 753 N N . ALA A 1 95 ? 3.599 -0.166 0.584 1.00 47.31 95 ALA A N 1
ATOM 754 C CA . ALA A 1 95 ? 2.473 -1.097 0.408 1.00 47.31 95 ALA A CA 1
ATOM 755 C C . ALA A 1 95 ? 2.773 -2.213 -0.608 1.00 47.31 95 ALA A C 1
ATOM 757 O O . ALA A 1 95 ? 2.258 -2.251 -1.723 1.00 47.31 95 ALA A O 1
ATOM 758 N N . VAL A 1 96 ? 3.617 -3.163 -0.204 1.00 45.69 96 VAL A N 1
ATOM 759 C CA . VAL A 1 96 ? 3.456 -4.555 -0.648 1.00 45.69 96 VAL A CA 1
ATOM 760 C C . VAL A 1 96 ? 3.438 -5.431 0.602 1.00 45.69 96 VAL A C 1
ATOM 762 O O . VAL A 1 96 ? 4.269 -6.319 0.781 1.00 45.69 96 VAL A O 1
ATOM 765 N N . ALA A 1 97 ? 2.447 -5.204 1.468 1.00 38.00 97 ALA A N 1
ATOM 766 C CA . ALA A 1 97 ? 1.709 -6.374 1.908 1.00 38.00 97 ALA A CA 1
ATOM 767 C C . ALA A 1 97 ? 1.224 -7.030 0.611 1.00 38.00 97 ALA A C 1
ATOM 769 O O . ALA A 1 97 ? 0.699 -6.379 -0.292 1.00 38.00 97 ALA A O 1
ATOM 770 N N . GLN A 1 98 ? 1.612 -8.281 0.429 1.00 36.28 98 GLN A N 1
ATOM 771 C CA . GLN A 1 98 ? 1.264 -9.064 -0.741 1.00 36.28 98 GLN A CA 1
ATOM 772 C C . GLN A 1 98 ? -0.228 -8.865 -1.047 1.00 36.28 98 GLN A C 1
ATOM 774 O O . GLN A 1 98 ? -1.024 -8.866 -0.110 1.00 36.28 98 GLN A O 1
ATOM 779 N N . PRO A 1 99 ? -0.649 -8.774 -2.320 1.00 40.78 99 PRO A N 1
ATOM 780 C CA . PRO A 1 99 ? -2.045 -8.969 -2.677 1.00 40.78 99 PRO A CA 1
ATOM 781 C C . PRO A 1 99 ? -2.374 -10.466 -2.534 1.00 40.78 99 PRO A C 1
ATOM 783 O O . PRO A 1 99 ? -2.820 -11.118 -3.475 1.00 40.78 99 PRO A O 1
ATOM 786 N N . ASP A 1 100 ? -2.092 -11.037 -1.367 1.00 32.28 100 ASP A N 1
ATOM 787 C CA . ASP A 1 100 ? -2.859 -12.131 -0.814 1.00 32.28 100 ASP A CA 1
ATOM 788 C C . ASP A 1 100 ? -4.043 -11.462 -0.131 1.00 32.28 100 ASP A C 1
ATOM 790 O O . ASP A 1 100 ? -4.023 -11.252 1.072 1.00 32.28 100 ASP A O 1
ATOM 794 N N . LEU A 1 101 ? -5.018 -11.033 -0.936 1.00 41.91 101 LEU A N 1
ATOM 795 C CA . LEU A 1 101 ? -6.436 -11.345 -0.745 1.00 41.91 101 LEU A CA 1
ATOM 796 C C . LEU A 1 101 ? -6.996 -11.333 0.703 1.00 41.91 101 LEU A C 1
ATOM 798 O O . LEU A 1 101 ? -7.875 -12.134 1.011 1.00 41.91 101 LEU A O 1
ATOM 802 N N . LYS A 1 102 ? -6.470 -10.494 1.605 1.00 32.59 102 LYS A N 1
ATOM 803 C CA . LYS A 1 102 ? -6.786 -10.461 3.047 1.00 32.59 102 LYS A CA 1
ATOM 804 C C . LYS A 1 102 ? -6.547 -9.090 3.697 1.00 32.59 102 LYS A C 1
ATOM 806 O O . LYS A 1 102 ? -6.412 -9.013 4.913 1.00 32.59 102 LYS A O 1
ATOM 811 N N . GLU A 1 103 ? -6.547 -7.998 2.937 1.00 38.56 103 GLU A N 1
ATOM 812 C CA . GLU A 1 103 ? -6.622 -6.649 3.533 1.00 38.56 103 GLU A CA 1
ATOM 813 C C . GLU A 1 103 ? -8.060 -6.161 3.771 1.00 38.56 103 GLU A C 1
ATOM 815 O O . GLU A 1 103 ? -8.258 -5.016 4.147 1.00 38.56 103 GLU A O 1
ATOM 820 N N . ASP A 1 104 ? -9.055 -7.052 3.692 1.00 40.31 104 ASP A N 1
ATOM 821 C CA . ASP A 1 104 ? -10.349 -6.854 4.371 1.00 40.31 104 ASP A CA 1
ATOM 822 C C . ASP A 1 104 ? -10.321 -7.336 5.842 1.00 40.31 104 ASP A C 1
ATOM 824 O O . ASP A 1 104 ? -11.331 -7.296 6.537 1.00 40.31 104 ASP A O 1
ATOM 828 N N . ILE A 1 105 ? -9.163 -7.792 6.350 1.00 40.06 105 ILE A N 1
ATOM 829 C CA . ILE A 1 105 ? -8.984 -8.232 7.753 1.00 40.06 105 ILE A CA 1
ATOM 830 C C . ILE A 1 105 ? -7.963 -7.359 8.508 1.00 40.06 105 ILE A C 1
ATOM 832 O O . ILE A 1 105 ? -7.527 -7.699 9.604 1.00 40.06 105 ILE A O 1
ATOM 836 N N . ILE A 1 106 ? -7.575 -6.209 7.953 1.00 38.44 106 ILE A N 1
ATOM 837 C CA . ILE A 1 106 ? -6.930 -5.150 8.743 1.00 38.44 106 ILE A CA 1
ATOM 838 C C . ILE A 1 106 ? -7.764 -3.874 8.623 1.00 38.44 106 ILE A C 1
ATOM 840 O O . ILE A 1 106 ? -7.255 -2.773 8.444 1.00 38.44 106 ILE A O 1
ATOM 844 N N . SER A 1 107 ? -9.080 -4.020 8.788 1.00 42.19 107 SER A N 1
ATOM 845 C CA . SER A 1 107 ? -9.819 -3.004 9.528 1.00 42.19 107 SER A CA 1
ATOM 846 C C . SER A 1 107 ? -9.171 -2.965 10.905 1.00 42.19 107 SER A C 1
ATOM 848 O O . SER A 1 107 ? -9.413 -3.840 11.737 1.00 42.19 107 SER A O 1
ATOM 850 N N . GLY A 1 108 ? -8.249 -2.019 11.115 1.00 38.62 108 GLY A N 1
ATOM 851 C CA . GLY A 1 108 ? -7.844 -1.657 12.465 1.00 38.62 108 GLY A CA 1
ATOM 852 C C . GLY A 1 108 ? -9.138 -1.453 13.228 1.00 38.62 108 GLY A C 1
ATOM 853 O O . GLY A 1 108 ? -9.951 -0.652 12.782 1.00 38.62 108 GLY A O 1
ATOM 854 N N . VAL A 1 109 ? -9.374 -2.280 14.250 1.00 49.62 109 VAL A N 1
ATOM 855 C CA . VAL A 1 109 ? -10.643 -2.331 14.978 1.00 49.62 109 VAL A CA 1
ATOM 856 C C . VAL A 1 109 ? -10.939 -0.916 15.449 1.00 49.62 109 VAL A C 1
ATOM 858 O O . VAL A 1 109 ? -10.346 -0.428 16.414 1.00 49.62 109 VAL A O 1
ATOM 861 N N . GLU A 1 110 ? -11.786 -0.217 14.697 1.00 59.69 110 GLU A N 1
ATOM 862 C CA . GLU A 1 110 ? -12.204 1.123 15.046 1.00 59.69 110 GLU A CA 1
ATOM 863 C C . GLU A 1 110 ? -12.956 0.976 16.363 1.00 59.69 110 GLU A C 1
ATOM 865 O O . GLU A 1 110 ? -13.733 0.041 16.550 1.00 59.69 110 GLU A O 1
ATOM 870 N N . LEU A 1 111 ? -12.719 1.882 17.310 1.00 59.81 111 LEU A N 1
ATOM 871 C CA . LEU A 1 111 ? -13.331 1.831 18.645 1.00 59.81 111 LEU A CA 1
ATOM 872 C C . LEU A 1 111 ? -14.873 1.744 18.598 1.00 59.81 111 LEU A C 1
ATOM 874 O O . LEU A 1 111 ? -15.500 1.348 19.578 1.00 59.81 111 LEU A O 1
ATOM 878 N N . TRP A 1 112 ? -15.464 2.074 17.447 1.00 70.25 112 TRP A N 1
ATOM 879 C CA . TRP A 1 112 ? -16.868 1.877 17.107 1.00 70.25 112 TRP A CA 1
ATOM 880 C C . TRP A 1 112 ? -17.327 0.417 17.104 1.00 70.25 112 TRP A C 1
ATOM 882 O O . TRP A 1 112 ? -18.431 0.141 17.567 1.00 70.25 112 TRP A O 1
ATOM 892 N N . ASP A 1 113 ? -16.495 -0.520 16.655 1.00 67.69 113 ASP A N 1
ATOM 893 C CA . ASP A 1 113 ? -16.856 -1.943 16.587 1.00 67.69 113 ASP A CA 1
ATOM 894 C C . ASP A 1 113 ? -16.953 -2.568 17.994 1.00 67.69 113 ASP A C 1
ATOM 896 O O . ASP A 1 113 ? -17.732 -3.479 18.267 1.00 67.69 113 ASP A O 1
ATOM 900 N N . VAL A 1 114 ? -16.225 -1.991 18.957 1.00 81.38 114 VAL A N 1
ATOM 901 C CA . VAL A 1 114 ? -16.196 -2.435 20.361 1.00 81.38 114 VAL A CA 1
ATOM 902 C C . VAL A 1 114 ? -17.226 -1.711 21.242 1.00 81.38 114 VAL A C 1
ATOM 904 O O . VAL A 1 114 ? -17.291 -1.950 22.453 1.00 81.38 114 VAL A O 1
ATOM 907 N N . TYR A 1 115 ? -18.062 -0.845 20.657 1.00 87.69 115 TYR A N 1
ATOM 908 C CA . TYR A 1 115 ? -19.028 -0.003 21.373 1.00 87.69 115 TYR A CA 1
ATOM 909 C C . TYR A 1 115 ? -19.992 -0.812 22.252 1.00 87.69 115 TYR A C 1
ATOM 911 O O . TYR A 1 115 ? -20.227 -0.462 23.412 1.00 87.69 115 TYR A O 1
ATOM 919 N N . CYS A 1 116 ? -20.503 -1.937 21.743 1.00 86.69 116 CYS A N 1
ATOM 920 C CA . CYS A 1 116 ? -21.432 -2.788 22.488 1.00 86.69 116 CYS A CA 1
ATOM 921 C C . CYS A 1 116 ? -20.818 -3.333 23.786 1.00 86.69 116 CYS A C 1
ATOM 923 O O . CYS A 1 116 ? -21.499 -3.386 24.811 1.00 86.69 116 CYS A O 1
ATOM 925 N N . VAL A 1 117 ? -19.531 -3.694 23.769 1.00 90.50 117 VAL A N 1
ATOM 926 C CA . VAL A 1 117 ? -18.842 -4.260 24.939 1.00 90.50 117 VAL A CA 1
ATOM 927 C C . VAL A 1 117 ? -18.682 -3.201 26.030 1.00 90.50 117 VAL A C 1
ATOM 929 O O . VAL A 1 117 ? -19.015 -3.453 27.190 1.00 90.50 117 VAL A O 1
ATOM 932 N N . PHE A 1 118 ? -18.248 -1.992 25.662 1.00 89.62 118 PHE A N 1
ATOM 933 C CA . PHE A 1 118 ? -18.145 -0.875 26.604 1.00 89.62 118 PHE A CA 1
ATOM 934 C C . PHE A 1 118 ? -19.509 -0.469 27.168 1.00 89.62 118 PHE A C 1
ATOM 936 O O . PHE A 1 118 ? -19.621 -0.201 28.366 1.00 89.62 118 PHE A O 1
ATOM 943 N N . HIS A 1 119 ? -20.559 -0.477 26.344 1.00 91.44 119 HIS A N 1
ATOM 944 C CA . HIS A 1 119 ? -21.906 -0.127 26.787 1.00 91.44 119 HIS A CA 1
ATOM 945 C C . HIS A 1 119 ? -22.449 -1.117 27.831 1.00 91.44 119 HIS A C 1
ATOM 947 O O . HIS A 1 119 ? -22.984 -0.704 28.864 1.00 91.44 119 HIS A O 1
ATOM 953 N N . ILE A 1 120 ? -22.268 -2.425 27.611 1.00 95.75 120 ILE A N 1
ATOM 954 C CA . ILE A 1 120 ? -22.676 -3.457 28.576 1.00 95.75 120 ILE A CA 1
ATOM 955 C C . ILE A 1 120 ? -21.908 -3.285 29.894 1.00 95.75 120 ILE A C 1
ATOM 957 O O . ILE A 1 120 ? -22.528 -3.280 30.959 1.00 95.75 120 ILE A O 1
ATOM 961 N N . LEU A 1 121 ? -20.592 -3.055 29.833 1.00 95.56 121 LEU A N 1
ATOM 962 C CA . LEU A 1 121 ? -19.755 -2.866 31.021 1.00 95.56 121 LEU A CA 1
ATOM 963 C C . LEU A 1 121 ? -20.192 -1.649 31.857 1.00 95.56 121 LEU A C 1
ATOM 965 O O . LEU A 1 121 ? -20.357 -1.757 33.073 1.00 95.56 121 LEU A O 1
ATOM 969 N N . ILE A 1 122 ? -20.423 -0.504 31.205 1.00 95.88 122 ILE A N 1
ATOM 970 C CA . ILE A 1 122 ? -20.853 0.736 31.869 1.00 95.88 122 ILE A CA 1
ATOM 971 C C . ILE A 1 122 ? -22.236 0.552 32.494 1.00 95.88 122 ILE A C 1
ATOM 973 O O . ILE A 1 122 ? -22.439 0.912 33.654 1.00 95.88 122 ILE A O 1
ATOM 977 N N . SER A 1 123 ? -23.177 -0.052 31.764 1.00 96.44 123 SER A N 1
ATOM 978 C CA . SER A 1 123 ? -24.526 -0.288 32.287 1.00 96.44 123 SER A CA 1
ATOM 979 C C . SER A 1 123 ? -24.514 -1.196 33.524 1.00 96.44 123 SER A C 1
ATOM 981 O O . SER A 1 123 ? -25.157 -0.873 34.524 1.00 96.44 123 SER A O 1
ATOM 983 N N . GLY A 1 124 ? -23.713 -2.268 33.515 1.00 96.75 124 GLY A N 1
ATOM 984 C CA . GLY A 1 124 ? -23.556 -3.163 34.662 1.00 96.75 124 GLY A CA 1
ATOM 985 C C . GLY A 1 124 ? -22.927 -2.469 35.872 1.00 96.75 124 GLY A C 1
ATOM 986 O O . GLY A 1 124 ? -23.403 -2.637 36.996 1.00 96.75 124 GLY A O 1
ATOM 987 N N . ALA A 1 125 ? -21.911 -1.630 35.648 1.00 96.75 125 ALA A N 1
ATOM 988 C CA . ALA A 1 125 ? -21.282 -0.850 36.711 1.00 96.75 125 ALA A CA 1
ATOM 989 C C . ALA A 1 125 ? -22.273 0.128 37.366 1.00 96.75 125 ALA A C 1
ATOM 991 O O . ALA A 1 125 ? -22.338 0.210 38.593 1.00 96.75 125 ALA A O 1
ATOM 992 N N . ILE A 1 126 ? -23.097 0.816 36.567 1.00 96.88 126 ILE A N 1
ATOM 993 C CA . ILE A 1 126 ? -24.124 1.737 37.073 1.00 96.88 126 ILE A CA 1
ATOM 994 C C . ILE A 1 126 ? -25.156 0.986 37.921 1.00 96.88 126 ILE A C 1
ATOM 996 O O . ILE A 1 126 ? -25.448 1.408 39.040 1.00 96.88 126 ILE A O 1
ATOM 1000 N N . VAL A 1 127 ? -25.673 -0.148 37.436 1.00 96.94 127 VAL A N 1
ATOM 1001 C CA . VAL A 1 127 ? -26.650 -0.959 38.183 1.00 96.94 127 VAL A CA 1
ATOM 1002 C C . VAL A 1 127 ? -26.064 -1.438 39.513 1.00 96.94 127 VAL A C 1
ATOM 1004 O O . VAL A 1 127 ? -26.724 -1.328 40.546 1.00 96.94 127 VAL A O 1
ATOM 1007 N N . SER A 1 128 ? -24.809 -1.893 39.519 1.00 96.62 128 SER A N 1
ATOM 1008 C CA . SER A 1 128 ? -24.132 -2.319 40.748 1.00 96.62 128 SER A CA 1
ATOM 1009 C C . SER A 1 128 ? -24.008 -1.185 41.770 1.00 96.62 128 SER A C 1
ATOM 1011 O O . SER A 1 128 ? -24.237 -1.408 42.959 1.00 96.62 128 SER A O 1
ATOM 1013 N N . VAL A 1 129 ? -23.666 0.029 41.327 1.00 96.25 129 VAL A N 1
ATOM 1014 C CA . VAL A 1 129 ? -23.564 1.204 42.210 1.00 96.25 129 VAL A CA 1
ATOM 1015 C C . VAL A 1 129 ? -24.934 1.587 42.775 1.00 96.25 129 VAL A C 1
ATOM 1017 O O . VAL A 1 129 ? -25.031 1.919 43.955 1.00 96.25 129 VAL A O 1
ATOM 1020 N N . ILE A 1 130 ? -25.999 1.497 41.973 1.00 95.62 130 ILE A N 1
ATOM 1021 C CA . ILE A 1 130 ? -27.369 1.791 42.419 1.00 95.62 130 ILE A CA 1
ATOM 1022 C C . ILE A 1 130 ? -27.822 0.798 43.494 1.00 95.62 130 ILE A C 1
ATOM 1024 O O . ILE A 1 130 ? -28.366 1.223 44.514 1.00 95.62 130 ILE A O 1
ATOM 1028 N N . ILE A 1 131 ? -27.574 -0.501 43.299 1.00 96.00 131 ILE A N 1
ATOM 1029 C CA . ILE A 1 131 ? -27.920 -1.536 44.286 1.00 96.00 131 ILE A CA 1
ATOM 1030 C C . ILE A 1 131 ? -27.178 -1.275 45.600 1.00 96.00 131 ILE A C 1
ATOM 1032 O O . ILE A 1 131 ? -27.809 -1.206 46.655 1.00 96.00 131 ILE A O 1
ATOM 1036 N N . LEU A 1 132 ? -25.866 -1.030 45.535 1.00 94.94 132 LEU A N 1
ATOM 1037 C CA . LEU A 1 132 ? -25.059 -0.753 46.723 1.00 94.94 132 LEU A CA 1
ATOM 1038 C C . LEU A 1 132 ? -25.520 0.522 47.450 1.00 94.94 132 LEU A C 1
ATOM 1040 O O . LEU A 1 132 ? -25.587 0.556 48.680 1.00 94.94 132 LEU A O 1
ATOM 1044 N N . ALA A 1 133 ? -25.877 1.573 46.706 1.00 93.31 133 ALA A N 1
ATOM 1045 C CA . ALA A 1 133 ? -26.419 2.800 47.282 1.00 93.31 133 ALA A CA 1
ATOM 1046 C C . ALA A 1 133 ? -27.770 2.554 47.975 1.00 93.31 133 ALA A C 1
ATOM 1048 O O . ALA A 1 133 ? -27.979 3.035 49.091 1.00 93.31 133 ALA A O 1
ATOM 1049 N N . ALA A 1 134 ? -28.664 1.778 47.356 1.00 93.25 134 ALA A N 1
ATOM 1050 C CA . ALA A 1 134 ? -29.961 1.430 47.930 1.00 93.25 134 ALA A CA 1
ATOM 1051 C C . ALA A 1 134 ? -29.814 0.608 49.220 1.00 93.25 134 ALA A C 1
ATOM 1053 O O . ALA A 1 134 ? -30.451 0.927 50.228 1.00 93.25 134 ALA A O 1
ATOM 1054 N N . GLU A 1 135 ? -28.933 -0.393 49.228 1.00 93.50 135 GLU A N 1
ATOM 1055 C CA . GLU A 1 135 ? -28.639 -1.201 50.415 1.00 93.50 135 GLU A CA 1
ATOM 1056 C C . GLU A 1 135 ? -28.042 -0.35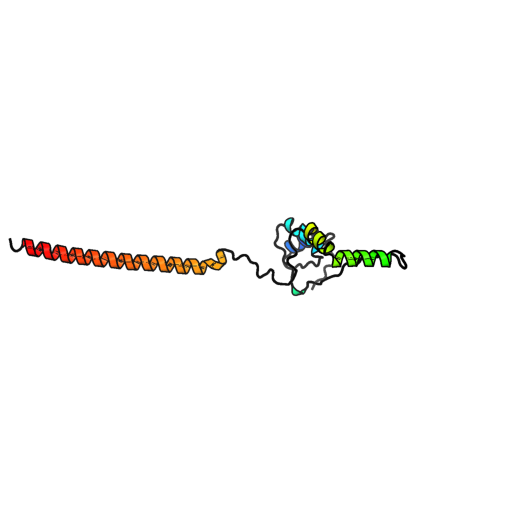9 51.541 1.00 93.50 135 GLU A C 1
ATOM 1058 O O . GLU A 1 135 ? -28.478 -0.460 52.690 1.00 93.50 135 GLU A O 1
ATOM 1063 N N . ASN A 1 136 ? -27.093 0.522 51.221 1.00 91.81 136 ASN A N 1
ATOM 1064 C CA . ASN A 1 136 ? -26.467 1.391 52.209 1.00 91.81 136 ASN A CA 1
ATOM 1065 C C . ASN A 1 136 ? -27.483 2.368 52.829 1.00 91.81 136 ASN A C 1
ATOM 1067 O O . ASN A 1 136 ? -27.529 2.533 54.049 1.00 91.81 136 ASN A O 1
ATOM 1071 N N . ILE A 1 137 ? -28.362 2.968 52.019 1.00 91.38 137 ILE A N 1
ATOM 1072 C CA . ILE A 1 137 ? -29.443 3.838 52.510 1.00 91.38 137 ILE A CA 1
ATOM 1073 C C . ILE A 1 137 ? -30.432 3.041 53.371 1.00 91.38 137 ILE A C 1
ATOM 1075 O O . ILE A 1 137 ? -30.849 3.511 54.436 1.00 91.38 137 ILE A O 1
ATOM 1079 N N . TYR A 1 138 ? -30.793 1.825 52.958 1.00 92.50 138 TYR A N 1
ATOM 1080 C CA . TYR A 1 138 ? -31.685 0.963 53.730 1.00 92.50 138 TYR A CA 1
ATOM 1081 C C . TYR A 1 138 ? -31.061 0.548 55.070 1.00 92.50 138 TYR A C 1
ATOM 1083 O O . TYR A 1 138 ? -31.709 0.609 56.115 1.00 92.50 138 TYR A O 1
ATOM 1091 N N . HIS A 1 139 ? -29.774 0.204 55.083 1.00 89.44 139 HIS A N 1
ATOM 1092 C CA . HIS A 1 139 ? -29.067 -0.167 56.303 1.00 89.44 139 HIS A CA 1
ATOM 1093 C C . HIS A 1 139 ? -28.915 1.026 57.258 1.00 89.44 139 HIS A C 1
ATOM 1095 O O . HIS A 1 139 ? -29.189 0.905 58.455 1.00 89.44 139 HIS A O 1
ATOM 1101 N N . LEU A 1 140 ? -28.560 2.206 56.739 1.00 83.88 140 LEU A N 1
ATOM 1102 C CA . LEU A 1 140 ? -28.461 3.440 57.524 1.00 83.88 140 LEU A CA 1
ATOM 1103 C C . LEU A 1 140 ? -29.819 3.886 58.076 1.00 83.88 140 LEU A C 1
ATOM 1105 O O . LEU A 1 140 ? -29.898 4.315 59.227 1.00 83.88 140 LEU A O 1
ATOM 1109 N N . SER A 1 141 ? -30.894 3.775 57.294 1.00 80.94 141 SER A N 1
ATOM 1110 C CA . SER A 1 141 ? -32.248 4.109 57.759 1.00 80.94 141 SER A CA 1
ATOM 1111 C C . SER A 1 141 ? -32.752 3.115 58.805 1.00 80.94 141 SER A C 1
ATOM 1113 O O . SER A 1 141 ? -33.306 3.543 59.818 1.00 80.94 141 SER A O 1
ATOM 1115 N N . LYS A 1 142 ? -32.468 1.817 58.651 1.00 85.00 142 LYS A N 1
ATOM 1116 C CA . LYS A 1 142 ? -32.758 0.795 59.667 1.00 85.00 142 LYS A CA 1
ATOM 1117 C C . LYS A 1 142 ? -31.972 1.028 60.962 1.00 85.00 142 LYS A C 1
ATOM 1119 O O . LYS A 1 142 ? -32.555 0.938 62.042 1.00 85.00 142 LYS A O 1
ATOM 1124 N N . LEU A 1 143 ? -30.685 1.378 60.876 1.00 80.31 143 LEU A N 1
ATOM 1125 C CA . LEU A 1 143 ? -29.863 1.724 62.043 1.00 80.31 143 LEU A CA 1
ATOM 1126 C C . LEU A 1 143 ? -30.346 3.008 62.725 1.00 80.31 143 LEU A C 1
ATOM 1128 O O . LEU A 1 143 ? -30.471 3.028 63.948 1.00 80.31 143 LEU A O 1
ATOM 1132 N N . LYS A 1 144 ? -30.688 4.055 61.961 1.00 77.50 144 LYS A N 1
ATOM 1133 C CA . LYS A 1 144 ? -31.299 5.277 62.510 1.00 77.50 144 LYS A CA 1
ATOM 1134 C C . LYS A 1 144 ? -32.636 4.980 63.182 1.00 77.50 144 LYS A C 1
ATOM 1136 O O . LYS A 1 144 ? -32.879 5.480 64.274 1.00 77.50 144 LYS A O 1
ATOM 1141 N N . TYR A 1 145 ? -33.477 4.145 62.578 1.00 70.94 145 TYR A N 1
ATOM 1142 C CA . TYR A 1 145 ? -34.753 3.734 63.161 1.00 70.94 145 TYR A CA 1
ATOM 1143 C C . TYR A 1 145 ? -34.558 2.955 64.471 1.00 70.94 145 TYR A C 1
ATOM 1145 O O . TYR A 1 145 ? -35.236 3.229 65.462 1.00 70.94 145 TYR A O 1
ATOM 1153 N N . PHE A 1 146 ? -33.594 2.031 64.513 1.00 75.06 146 PHE A N 1
ATOM 1154 C CA . PHE A 1 146 ? -33.262 1.271 65.719 1.00 75.06 146 PHE A CA 1
ATOM 1155 C C . PHE A 1 146 ? -32.690 2.159 66.835 1.00 75.06 146 PHE A C 1
ATOM 1157 O O . PHE A 1 146 ? -33.152 2.082 67.973 1.00 75.06 146 PHE A O 1
ATOM 1164 N N . MET A 1 147 ? -31.747 3.048 66.507 1.00 70.19 147 MET A N 1
ATOM 1165 C CA . MET A 1 147 ? -31.175 4.023 67.442 1.00 70.19 147 MET A CA 1
ATOM 1166 C C . MET A 1 147 ? -32.256 4.955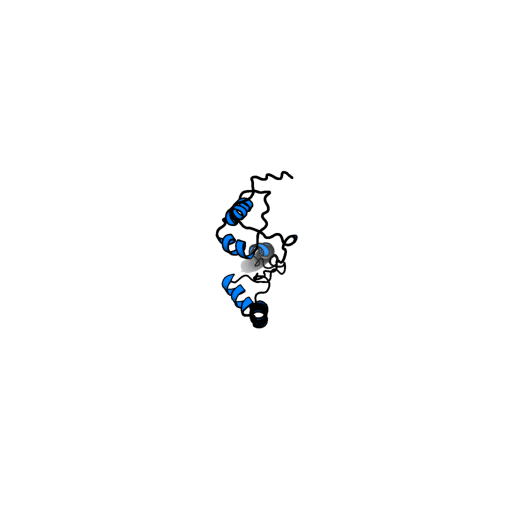 68.000 1.00 70.19 147 MET A C 1
ATOM 1168 O O . MET A 1 147 ? -32.376 5.080 69.214 1.00 70.19 147 MET A O 1
ATOM 1172 N N . ASN A 1 148 ? -33.109 5.523 67.140 1.00 63.50 148 ASN A N 1
ATOM 1173 C CA . ASN A 1 148 ? -34.179 6.432 67.558 1.00 63.50 148 ASN A CA 1
ATOM 1174 C C . ASN A 1 148 ? -35.207 5.728 68.468 1.00 63.50 148 ASN A C 1
ATOM 1176 O O . ASN A 1 148 ? -35.649 6.281 69.474 1.00 63.50 148 ASN A O 1
ATOM 1180 N N . LYS A 1 149 ? -35.527 4.457 68.186 1.00 63.06 149 LYS A N 1
ATOM 1181 C CA . LYS A 1 149 ? -36.373 3.622 69.056 1.00 63.06 149 LYS A CA 1
ATOM 1182 C C . LYS A 1 149 ? -35.739 3.374 70.432 1.00 63.06 149 LYS A C 1
ATOM 1184 O O . LYS A 1 149 ? -36.460 3.319 71.428 1.00 63.06 149 LYS A O 1
ATOM 1189 N N . HIS A 1 150 ? -34.416 3.230 70.505 1.00 59.28 150 HIS A N 1
ATOM 1190 C CA . HIS A 1 150 ? -33.705 3.027 71.768 1.00 59.28 150 HIS A CA 1
ATOM 1191 C C . HIS A 1 150 ? -33.616 4.323 72.594 1.00 59.28 150 HIS A C 1
ATOM 1193 O O . HIS A 1 150 ? -33.833 4.280 73.804 1.00 59.28 150 HIS A O 1
ATOM 1199 N N . THR A 1 151 ? -33.395 5.479 71.954 1.00 57.88 151 THR A N 1
ATOM 1200 C CA . THR A 1 151 ? -33.368 6.798 72.619 1.00 57.88 151 THR A CA 1
ATOM 1201 C C . THR A 1 151 ? -34.741 7.209 73.168 1.00 57.88 151 THR A C 1
ATOM 1203 O O . THR A 1 151 ? -34.834 7.789 74.251 1.00 57.88 151 THR A O 1
ATOM 1206 N N . LEU A 1 152 ? -35.829 6.860 72.470 1.00 58.56 152 LEU A N 1
ATOM 1207 C CA . LEU A 1 152 ? -37.195 7.083 72.959 1.00 58.56 152 LEU A CA 1
ATOM 1208 C C . LEU A 1 152 ? -37.537 6.202 74.170 1.00 58.56 152 LEU A C 1
ATOM 1210 O O . LEU A 1 152 ? -38.234 6.655 75.073 1.00 58.56 152 LEU A O 1
ATOM 1214 N N . LYS A 1 153 ? -37.008 4.974 74.240 1.00 54.88 153 LYS A N 1
ATOM 1215 C CA . LYS A 1 153 ? -37.198 4.095 75.407 1.00 54.88 153 LYS A CA 1
ATOM 1216 C C . LYS A 1 153 ? -36.452 4.582 76.651 1.00 54.88 153 LYS A C 1
ATOM 1218 O O . LYS A 1 153 ? -36.979 4.452 77.750 1.00 54.88 153 LYS A O 1
ATOM 1223 N N . THR A 1 154 ? -35.257 5.150 76.501 1.00 56.03 154 THR A N 1
ATOM 1224 C CA . THR A 1 154 ? -34.466 5.660 77.637 1.00 56.03 154 THR A CA 1
ATOM 1225 C C . THR A 1 154 ? -35.016 6.960 78.226 1.00 56.03 154 THR A C 1
ATOM 1227 O O . THR A 1 154 ? -34.843 7.193 79.415 1.00 56.03 154 THR A O 1
ATOM 1230 N N . ASN A 1 155 ? -35.719 7.776 77.433 1.00 50.50 155 ASN A N 1
ATOM 1231 C CA . ASN A 1 155 ? -36.386 8.993 77.918 1.00 50.50 155 ASN A CA 1
ATOM 1232 C C . ASN A 1 155 ? -37.759 8.737 78.571 1.00 50.50 155 ASN A C 1
ATOM 1234 O O . ASN A 1 155 ? -38.314 9.653 79.158 1.00 50.50 155 ASN A O 1
ATOM 1238 N N . TYR A 1 156 ? -38.305 7.518 78.484 1.00 50.25 156 TYR A N 1
ATOM 1239 C CA . TYR A 1 156 ? -39.571 7.136 79.134 1.00 50.25 156 TYR A CA 1
ATOM 1240 C C . TYR A 1 156 ? -39.367 6.442 80.498 1.00 50.25 156 TYR A C 1
ATOM 1242 O O . TYR A 1 156 ? -40.336 6.106 81.171 1.00 50.25 156 TYR A O 1
ATOM 1250 N N . LEU A 1 157 ? -38.112 6.178 80.884 1.00 52.50 157 LEU A N 1
ATOM 1251 C CA . LEU A 1 157 ? -37.715 5.478 82.117 1.00 52.50 157 LEU A CA 1
ATOM 1252 C C . LEU A 1 157 ? -36.908 6.375 83.081 1.00 52.50 157 LEU A C 1
ATOM 1254 O O . LEU A 1 157 ? -36.259 5.865 83.994 1.00 52.50 157 LEU A O 1
ATOM 1258 N N . ARG A 1 158 ? -36.939 7.695 82.880 1.00 44.06 158 ARG A N 1
ATOM 1259 C CA . ARG A 1 158 ? -36.356 8.716 83.759 1.00 44.06 158 ARG A CA 1
ATOM 1260 C C . ARG A 1 158 ? -37.432 9.725 84.126 1.00 44.06 158 ARG A C 1
ATOM 1262 O O . ARG A 1 158 ? -37.394 10.191 85.281 1.00 44.06 158 ARG A O 1
#

pLDDT: mean 75.92, std 17.44, range [32.28, 96.94]

Sequence (158 aa):
MDHDANNHPGSLIEGLRKVCAMEHYAYITTYELSFPLLNMLDCRLVCLPEVFSKVRHSILLTKHSPYRKAINHVIQKLKESGVLNNIKLKTMGIAVAQPDLKEDIISGVELWDVYCVFHILISGAIVSVIILAAENIYHLSKLKYFMNKHTLKTNYLR

Foldseek 3Di:
DDPPVPPDQPDPLSLVQCVVVDPPHDDDDDCLVCVVCCVVDPDDDDDDLVPDDDDDDDDDDPPPDPCPVVVVVVVVVCVVVCVVVVCVCVVSDDDPPPPPPCPVPPPVPDVVVCVVVVVVVVVVVVVVVVVVVVVVVVVVVVVVVVVVVVVVVVVVVD

Organism: Timema poppense (NCBI:txid170557)